Protein AF-I0W911-F1 (afdb_monomer)

Nearest PDB structures (foldseek):
  4gdn-assembly3_C  TM=7.488E-01  e=3.652E-03  Staphylococcus aureus subsp. aureus N315
  1ei5-assembly1_A  TM=7.527E-01  e=8.769E-03  Brucella anthropi
  4gdn-assembly4_D  TM=7.258E-01  e=1.399E-02  Staphylococcus aureus subsp. aureus N315
  4y7p-assembly2_A  TM=6.363E-01  e=1.108E-02  Bacillus cereus
  4gdn-assembly2_B  TM=7.085E-01  e=5.680E-02  Staphylococcus aureus subsp. aureus N315

Secondary structure (DSSP, 8-state):
--S-EE--SSS--TTPPPPEEEETTEEEEPPP--TTTTGGGT-EE--HHHHHHHHHHHHTTSSS-HHHHHHHT---B-TTS-B--B-SS-EEEE-SS-EEEEEEEEETTEEEEEEE--

Foldseek 3Di:
DPLKDFDDPPDDRPPDDFFWDADPNDIDGWDDDGSVVCVPVARIDDDPVVVVVVVVCLVVCVPHHPVVSCQQQDFDADPVGHTPCGGNQWRWDDDPVWTWTKDWHDDTRDIDIDIDTD

Structure (mmCIF, N/CA/C/O backbone):
data_AF-I0W911-F1
#
_entry.id   AF-I0W911-F1
#
loop_
_atom_site.group_PDB
_atom_site.id
_atom_site.type_symbol
_atom_site.label_atom_id
_atom_site.label_alt_id
_atom_site.label_comp_id
_atom_site.label_asym_id
_atom_site.label_entity_id
_atom_site.label_seq_id
_atom_site.pdbx_PDB_ins_code
_atom_site.Cartn_x
_atom_site.Cartn_y
_atom_site.Cartn_z
_atom_site.occupancy
_atom_site.B_iso_or_equiv
_atom_site.auth_seq_id
_atom_site.auth_comp_id
_atom_site.auth_asym_id
_atom_site.auth_atom_id
_atom_site.pdbx_PDB_model_num
ATOM 1 N N . MET A 1 1 ? -5.273 -13.267 -4.185 1.00 80.56 1 MET A N 1
ATOM 2 C CA . MET A 1 1 ? -4.165 -12.383 -4.581 1.00 80.56 1 MET A CA 1
ATOM 3 C C . MET A 1 1 ? -3.054 -13.247 -5.158 1.00 80.56 1 MET A C 1
ATOM 5 O O . MET A 1 1 ? -2.242 -13.764 -4.408 1.00 80.56 1 MET A O 1
ATOM 9 N N . THR A 1 2 ? -3.119 -13.558 -6.451 1.00 82.75 2 THR A N 1
ATOM 10 C CA . THR A 1 2 ? -2.249 -14.552 -7.116 1.00 82.75 2 THR A CA 1
ATOM 11 C C . THR A 1 2 ? -0.971 -13.938 -7.709 1.00 82.75 2 THR A C 1
ATOM 13 O O . THR A 1 2 ? 0.084 -14.559 -7.584 1.00 82.75 2 THR A O 1
ATOM 16 N N . PRO A 1 3 ? -1.001 -12.742 -8.335 1.00 90.62 3 PRO A N 1
ATOM 17 C CA . PRO A 1 3 ? 0.221 -12.057 -8.770 1.00 90.62 3 PRO A CA 1
ATOM 18 C C . PRO A 1 3 ? 0.990 -11.274 -7.682 1.00 90.62 3 PRO A C 1
ATOM 20 O O . PRO A 1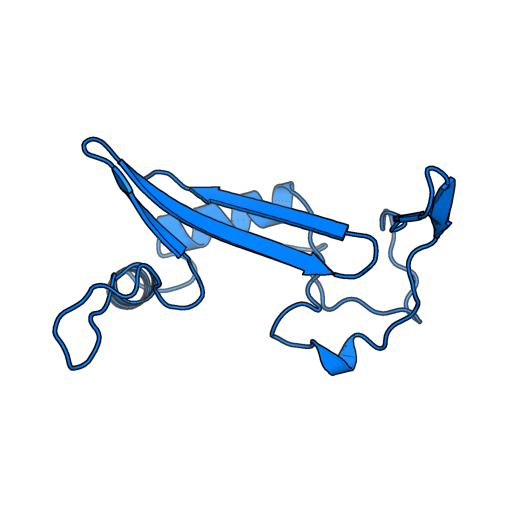 3 ? 2.070 -10.763 -7.988 1.00 90.62 3 PRO A O 1
ATOM 23 N N . SER A 1 4 ? 0.519 -11.181 -6.432 1.00 95.06 4 SER A N 1
ATOM 24 C CA . SER A 1 4 ? 1.259 -10.517 -5.338 1.00 95.06 4 SER A CA 1
ATOM 25 C C . SER A 1 4 ? 2.403 -11.369 -4.772 1.00 95.06 4 SER A C 1
ATOM 27 O O . SER A 1 4 ? 2.176 -12.487 -4.320 1.00 95.06 4 SER A O 1
ATOM 29 N N . ASN A 1 5 ? 3.636 -10.850 -4.771 1.00 93.75 5 ASN A N 1
ATOM 30 C CA . ASN A 1 5 ? 4.834 -11.573 -4.315 1.00 93.75 5 ASN A CA 1
ATOM 31 C C . ASN A 1 5 ? 5.937 -10.619 -3.823 1.00 93.75 5 ASN A C 1
ATOM 33 O O . ASN A 1 5 ? 5.951 -9.435 -4.166 1.00 93.75 5 ASN A O 1
ATOM 37 N N . TYR A 1 6 ? 6.935 -11.150 -3.107 1.00 93.19 6 TYR A N 1
ATOM 38 C CA . TYR A 1 6 ? 8.213 -10.452 -2.942 1.00 93.19 6 TYR A CA 1
ATOM 39 C C . TYR A 1 6 ? 8.919 -10.294 -4.293 1.00 93.19 6 TYR A C 1
ATOM 41 O O . TYR A 1 6 ? 9.059 -11.248 -5.066 1.00 93.19 6 TYR A O 1
ATOM 49 N N . ASN A 1 7 ? 9.381 -9.078 -4.574 1.00 92.12 7 ASN A N 1
ATOM 50 C CA . ASN A 1 7 ? 10.055 -8.748 -5.819 1.00 92.12 7 ASN A CA 1
ATOM 51 C C . ASN A 1 7 ? 11.436 -9.422 -5.894 1.00 92.12 7 ASN A C 1
ATOM 53 O O . ASN A 1 7 ? 12.099 -9.678 -4.890 1.00 92.12 7 ASN A O 1
ATOM 57 N N . SER A 1 8 ? 11.881 -9.715 -7.112 1.00 89.06 8 SER A N 1
ATOM 58 C CA . SER A 1 8 ? 13.137 -10.414 -7.372 1.00 89.06 8 SER A CA 1
ATOM 59 C C . SER A 1 8 ? 13.730 -9.965 -8.699 1.00 89.06 8 SER A C 1
ATOM 61 O O . SER A 1 8 ? 13.032 -9.905 -9.707 1.00 89.06 8 SER A O 1
ATOM 63 N N . HIS A 1 9 ? 15.032 -9.686 -8.720 1.00 86.56 9 HIS A N 1
ATOM 64 C CA . HIS A 1 9 ? 15.738 -9.384 -9.966 1.00 86.56 9 HIS A CA 1
ATOM 65 C C . HIS A 1 9 ? 16.025 -10.633 -10.808 1.00 86.56 9 HIS A C 1
ATOM 67 O O . HIS A 1 9 ? 16.092 -10.521 -12.026 1.00 86.56 9 HIS A O 1
ATOM 73 N N . SER A 1 10 ? 16.162 -11.807 -10.184 1.00 88.56 10 SER A N 1
ATOM 74 C CA . SER A 1 10 ? 16.519 -13.050 -10.878 1.00 88.56 10 SER A CA 1
ATOM 75 C C . SER A 1 10 ? 15.317 -13.786 -11.464 1.00 88.56 10 SER A C 1
ATOM 77 O O . SER A 1 10 ? 15.449 -14.469 -12.475 1.00 88.56 10 SER A O 1
ATOM 79 N N . LYS A 1 11 ? 14.133 -13.654 -10.855 1.00 91.25 11 LYS A N 1
ATOM 80 C CA . LYS A 1 11 ? 12.922 -14.313 -11.356 1.00 91.25 11 LYS A CA 1
ATOM 81 C C . LYS A 1 11 ? 12.358 -13.571 -12.568 1.00 91.25 11 LYS A C 1
ATOM 83 O O . LYS A 1 11 ? 12.177 -12.350 -12.542 1.00 91.25 11 LYS A O 1
ATOM 88 N N . VAL A 1 12 ? 12.011 -14.333 -13.604 1.00 92.62 12 VAL A N 1
ATOM 89 C CA . VAL A 1 12 ? 11.165 -13.856 -14.702 1.00 92.62 12 VAL A CA 1
ATOM 90 C C . VAL A 1 12 ? 9.729 -13.805 -14.193 1.00 92.62 12 VAL A C 1
ATOM 92 O O . VAL A 1 12 ? 9.197 -14.806 -13.721 1.00 92.62 12 VAL A O 1
ATOM 95 N N . ILE A 1 13 ? 9.110 -12.629 -14.265 1.00 92.88 13 ILE A N 1
ATOM 96 C CA . ILE A 1 13 ? 7.749 -12.402 -13.778 1.00 92.88 13 ILE A CA 1
ATOM 97 C C . ILE A 1 13 ? 6.917 -11.876 -14.940 1.00 92.88 13 ILE A C 1
ATOM 99 O O . ILE A 1 13 ? 7.208 -10.810 -15.487 1.00 92.88 13 ILE A O 1
ATOM 103 N N . LYS A 1 14 ? 5.896 -12.642 -15.330 1.00 93.19 14 LYS A N 1
ATOM 104 C CA . LYS A 1 14 ? 4.996 -12.285 -16.429 1.00 93.19 14 LYS A CA 1
ATOM 105 C C . LYS A 1 14 ? 4.299 -10.955 -16.121 1.00 93.19 14 LYS A C 1
ATOM 107 O O . LYS A 1 14 ? 3.860 -10.742 -14.996 1.00 93.19 14 LYS A O 1
ATOM 112 N N . ASN A 1 15 ? 4.194 -10.082 -17.125 1.00 93.75 15 ASN A N 1
ATOM 113 C CA . ASN A 1 15 ? 3.545 -8.766 -17.037 1.00 93.75 15 ASN A CA 1
ATOM 114 C C . ASN A 1 15 ? 4.151 -7.806 -15.992 1.00 93.75 15 ASN A C 1
ATOM 116 O O . ASN A 1 15 ? 3.504 -6.839 -15.593 1.00 93.75 15 ASN A O 1
ATOM 120 N N . ARG A 1 16 ? 5.391 -8.039 -15.542 1.00 94.31 16 ARG A N 1
ATOM 121 C CA . ARG A 1 16 ? 6.080 -7.105 -14.648 1.00 94.31 16 ARG A CA 1
ATOM 122 C C . ARG A 1 16 ? 6.453 -5.831 -15.402 1.00 94.31 16 ARG A C 1
ATOM 124 O O . ARG A 1 16 ? 7.218 -5.885 -16.361 1.00 94.31 16 ARG A O 1
ATOM 131 N N . ALA A 1 17 ? 5.972 -4.692 -14.913 1.00 95.19 17 ALA A N 1
ATOM 132 C CA . ALA A 1 17 ? 6.365 -3.386 -15.424 1.00 95.19 17 ALA A CA 1
ATOM 133 C C . ALA A 1 17 ? 7.867 -3.117 -15.214 1.00 95.19 17 ALA A C 1
ATOM 135 O O . ALA A 1 17 ? 8.459 -3.526 -14.209 1.00 95.19 17 ALA A O 1
ATOM 136 N N . SER A 1 18 ? 8.474 -2.391 -16.153 1.00 95.19 18 SER A N 1
ATOM 137 C CA . SER A 1 18 ? 9.827 -1.847 -16.012 1.00 95.19 18 SER A CA 1
ATOM 138 C C . SER A 1 18 ? 9.796 -0.561 -15.189 1.00 95.19 18 SER A C 1
ATOM 140 O O . SER A 1 18 ? 8.890 0.253 -15.336 1.00 95.19 18 SER A O 1
ATOM 142 N N . GLY A 1 19 ? 10.782 -0.385 -14.309 1.00 95.25 19 GLY A N 1
ATOM 143 C CA . GLY A 1 19 ? 10.900 0.813 -13.479 1.00 95.25 19 GLY A CA 1
ATOM 144 C C . GLY A 1 19 ? 11.835 1.839 -14.093 1.00 95.25 19 GLY A C 1
ATOM 145 O O . GLY A 1 19 ? 12.904 1.471 -14.587 1.00 95.25 19 GLY A O 1
ATOM 146 N N . TYR A 1 20 ? 11.486 3.117 -13.966 1.00 96.75 20 TYR A N 1
ATOM 147 C CA . TYR A 1 20 ? 12.238 4.224 -14.556 1.00 96.75 20 TYR A CA 1
ATOM 148 C C . TYR A 1 20 ? 12.467 5.374 -13.574 1.00 96.75 20 TYR A C 1
ATOM 150 O O . TYR A 1 20 ? 11.695 5.597 -12.644 1.00 96.75 20 TYR A O 1
ATOM 158 N N . GLN A 1 21 ? 13.543 6.119 -13.788 1.00 95.25 21 GLN A N 1
ATOM 159 C CA . GLN A 1 21 ? 13.879 7.320 -13.031 1.00 95.25 21 GLN A CA 1
ATOM 160 C C . GLN A 1 21 ? 14.166 8.470 -13.994 1.00 95.25 21 GLN A C 1
AT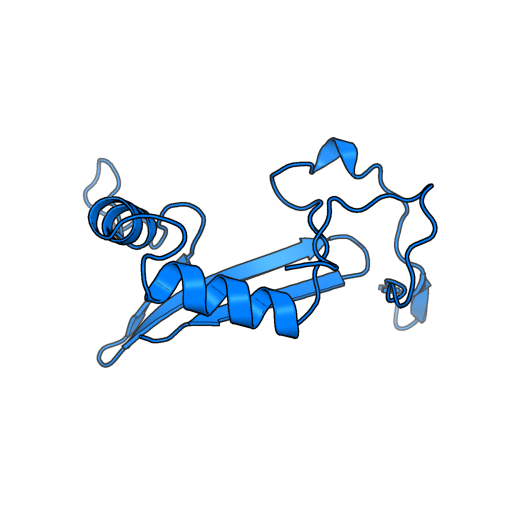OM 162 O O . GLN A 1 21 ? 14.777 8.267 -15.042 1.00 95.25 21 GLN A O 1
ATOM 167 N N . LEU A 1 22 ? 13.747 9.675 -13.621 1.00 94.12 22 LEU A N 1
ATOM 168 C CA . LEU A 1 22 ? 14.041 10.887 -14.373 1.00 94.12 22 LEU A CA 1
ATOM 169 C C . LEU A 1 22 ? 15.290 11.549 -13.779 1.00 94.12 22 LEU A C 1
ATOM 171 O O . LEU A 1 22 ? 15.328 11.837 -12.582 1.00 94.12 22 LEU A O 1
ATOM 175 N N . LYS A 1 23 ? 16.322 11.785 -14.592 1.00 93.25 23 LYS A N 1
ATOM 176 C CA . LYS A 1 23 ? 17.550 12.476 -14.172 1.00 93.25 23 LYS A CA 1
ATOM 177 C C . LYS A 1 23 ? 17.935 13.504 -15.223 1.00 93.25 23 LYS A C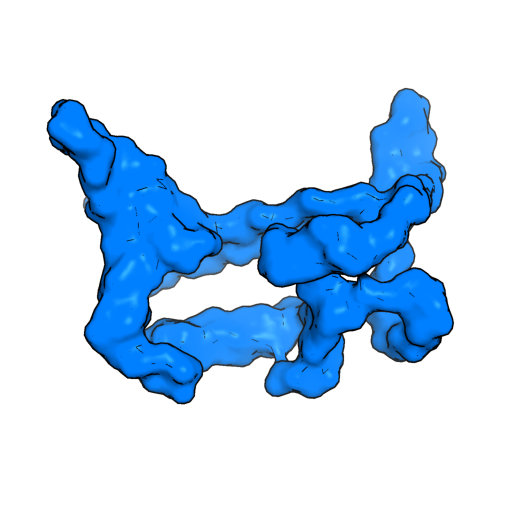 1
ATOM 179 O O . LYS A 1 23 ? 18.205 13.124 -16.354 1.00 93.25 23 LYS A O 1
ATOM 184 N N . LYS A 1 24 ? 18.011 14.785 -14.835 1.00 93.44 24 LYS A N 1
ATOM 185 C CA . LYS A 1 24 ? 18.300 15.898 -15.762 1.00 93.44 24 LYS A CA 1
ATOM 186 C C . LYS A 1 24 ? 17.422 15.817 -17.024 1.00 93.44 24 LYS A C 1
ATOM 188 O O . LYS A 1 24 ? 17.943 15.797 -18.130 1.00 93.44 24 LYS A O 1
ATOM 193 N N . GLU A 1 25 ? 16.114 15.643 -16.819 1.00 93.94 25 GLU A N 1
ATOM 194 C CA . GLU A 1 25 ? 15.098 15.508 -17.884 1.00 93.94 25 GLU A CA 1
ATOM 195 C C . GLU A 1 25 ? 15.230 14.264 -18.784 1.00 93.94 25 GLU A C 1
ATOM 197 O O . GLU A 1 25 ? 14.424 14.061 -19.685 1.00 93.94 25 GLU A O 1
ATOM 202 N N . GLN A 1 26 ? 16.181 13.368 -18.509 1.00 96.38 26 GLN A N 1
ATOM 203 C CA . GLN A 1 26 ? 16.332 12.111 -19.236 1.00 96.38 26 GLN A CA 1
ATOM 204 C C . GLN A 1 26 ? 15.667 10.958 -18.489 1.00 96.38 26 GLN A C 1
ATOM 206 O O . GLN A 1 26 ? 15.900 10.756 -17.291 1.00 96.38 26 GLN A O 1
ATOM 211 N N . LEU A 1 27 ? 14.857 10.179 -19.210 1.00 96.44 27 LEU A N 1
ATOM 212 C CA . LEU A 1 27 ? 14.255 8.953 -18.700 1.00 96.44 27 LEU A CA 1
ATOM 213 C C . LEU A 1 27 ? 15.283 7.818 -18.749 1.00 96.44 27 LEU A C 1
ATOM 215 O O . LEU A 1 27 ? 15.738 7.418 -19.818 1.00 96.44 27 LEU A O 1
ATOM 219 N N . LEU A 1 28 ? 15.641 7.290 -17.582 1.00 97.06 28 LEU A N 1
ATOM 220 C CA . LEU A 1 28 ? 16.621 6.220 -17.426 1.00 97.06 28 LEU A CA 1
ATOM 221 C C . LEU A 1 28 ? 15.969 4.994 -16.789 1.00 97.06 28 LEU A C 1
ATOM 223 O O . LEU A 1 28 ? 15.041 5.114 -15.987 1.00 97.06 28 LEU A O 1
ATOM 227 N N . ASN A 1 29 ? 16.508 3.807 -17.071 1.00 96.62 29 ASN A N 1
ATOM 228 C CA . ASN A 1 29 ? 16.162 2.613 -16.301 1.00 96.62 29 ASN A CA 1
ATOM 229 C C . ASN A 1 29 ? 16.458 2.835 -14.810 1.00 96.62 29 ASN A C 1
ATOM 231 O O . ASN A 1 29 ? 17.401 3.548 -14.435 1.00 96.62 29 ASN A O 1
ATOM 235 N N . ARG A 1 30 ? 15.645 2.216 -13.947 1.00 93.69 30 ARG A N 1
ATOM 236 C CA . ARG A 1 30 ? 15.841 2.285 -12.497 1.00 93.69 30 ARG A CA 1
ATOM 237 C C . ARG A 1 30 ? 17.223 1.790 -12.080 1.00 93.69 30 ARG A C 1
ATOM 239 O O . ARG A 1 30 ? 17.825 0.928 -12.720 1.00 93.69 30 ARG A O 1
ATOM 246 N N . ARG A 1 31 ? 17.677 2.268 -10.926 1.00 91.31 31 ARG A N 1
ATOM 247 C CA . ARG A 1 31 ? 18.864 1.725 -10.265 1.00 91.31 31 ARG A CA 1
ATOM 248 C C . ARG A 1 31 ? 18.622 0.282 -9.807 1.00 91.31 31 ARG A C 1
ATOM 250 O O . ARG A 1 31 ? 17.524 -0.057 -9.366 1.00 91.31 31 ARG A O 1
ATOM 257 N N . ILE A 1 32 ? 19.659 -0.549 -9.880 1.00 89.69 32 ILE A N 1
ATOM 258 C CA . ILE A 1 32 ? 19.632 -1.918 -9.351 1.00 89.69 32 ILE A CA 1
ATOM 259 C C . ILE A 1 32 ? 19.741 -1.872 -7.823 1.00 89.69 32 ILE A C 1
ATOM 261 O O . ILE A 1 32 ? 20.553 -1.122 -7.279 1.00 89.69 32 ILE A O 1
ATOM 265 N N . ILE A 1 33 ? 18.939 -2.696 -7.147 1.00 90.44 33 ILE A N 1
ATOM 266 C CA . ILE A 1 33 ? 18.988 -2.938 -5.697 1.00 90.44 33 ILE A CA 1
ATOM 267 C C . ILE A 1 33 ? 18.751 -4.410 -5.386 1.00 90.44 33 ILE A C 1
ATOM 269 O O . ILE A 1 33 ? 18.039 -5.093 -6.117 1.00 90.44 33 ILE A O 1
ATOM 273 N N . SER A 1 34 ? 19.269 -4.896 -4.262 1.00 91.94 34 SER A N 1
ATOM 274 C CA . SER A 1 34 ? 18.768 -6.155 -3.717 1.00 91.94 34 SER A CA 1
ATOM 275 C C . SER A 1 34 ? 17.448 -5.912 -2.988 1.00 91.94 34 SER A C 1
ATOM 277 O O . SER A 1 34 ? 17.394 -5.096 -2.070 1.00 91.94 34 SER A O 1
ATOM 279 N N . PHE A 1 35 ? 16.395 -6.645 -3.354 1.00 92.00 35 PHE A N 1
ATOM 280 C CA . PHE A 1 35 ? 15.104 -6.595 -2.655 1.00 92.00 35 PHE A CA 1
ATOM 281 C C . PHE A 1 35 ? 15.134 -7.265 -1.276 1.00 92.00 35 PHE A C 1
ATOM 283 O O . PHE A 1 35 ? 14.206 -7.085 -0.492 1.00 92.00 35 PHE A O 1
ATOM 290 N N . THR A 1 36 ? 16.221 -7.966 -0.944 1.00 92.25 36 THR A N 1
ATOM 291 C CA . THR A 1 36 ? 16.462 -8.471 0.414 1.00 92.25 36 THR A CA 1
ATOM 292 C C . THR A 1 36 ? 16.759 -7.354 1.413 1.00 92.25 36 THR A C 1
ATOM 294 O O . THR A 1 36 ? 16.624 -7.584 2.606 1.00 92.25 36 THR A O 1
ATOM 297 N N . LEU A 1 37 ? 17.159 -6.162 0.947 1.00 93.19 37 LEU A N 1
ATOM 298 C CA . LEU A 1 37 ? 17.427 -5.013 1.815 1.00 93.19 37 LEU A CA 1
ATOM 299 C C . LEU A 1 37 ? 16.131 -4.378 2.349 1.00 93.19 37 LEU A C 1
ATOM 301 O O . LEU A 1 37 ? 15.990 -4.300 3.564 1.00 93.19 37 LEU A O 1
ATOM 305 N N . PRO A 1 38 ? 15.167 -3.953 1.502 1.00 93.75 38 PRO A N 1
ATOM 306 C CA . PRO A 1 38 ? 13.891 -3.456 2.011 1.00 93.75 38 PRO A CA 1
ATOM 307 C C . PRO A 1 38 ? 13.019 -4.576 2.597 1.00 93.75 38 PRO A C 1
ATOM 309 O O . PRO A 1 38 ? 12.335 -4.360 3.588 1.00 93.75 38 PRO A O 1
ATOM 312 N N . TYR A 1 39 ? 13.033 -5.778 2.008 1.00 93.50 39 TYR A N 1
ATOM 313 C CA . TYR A 1 39 ? 12.222 -6.921 2.441 1.00 93.50 39 TYR A CA 1
ATOM 314 C C . TYR A 1 39 ? 10.781 -6.523 2.837 1.00 93.50 39 TYR A C 1
ATOM 316 O O . TYR A 1 39 ? 10.020 -6.049 1.990 1.00 93.50 39 TYR A O 1
ATOM 324 N N . ALA A 1 40 ? 10.400 -6.671 4.108 1.00 93.75 40 ALA A N 1
ATOM 325 C CA . ALA A 1 40 ? 9.055 -6.377 4.597 1.00 93.75 40 ALA A CA 1
ATOM 326 C C . ALA A 1 40 ? 8.645 -4.897 4.474 1.00 93.75 40 ALA A C 1
ATOM 328 O O . ALA A 1 40 ? 7.458 -4.625 4.345 1.00 93.75 40 ALA A O 1
ATOM 329 N N . SER A 1 41 ? 9.588 -3.947 4.458 1.00 94.19 41 SER A N 1
ATOM 330 C CA . SER A 1 41 ? 9.260 -2.514 4.419 1.00 94.19 41 SER A CA 1
ATOM 331 C C . SER A 1 41 ? 8.945 -1.980 3.019 1.00 94.19 41 SER A C 1
ATOM 333 O O . SER A 1 41 ? 8.414 -0.881 2.894 1.00 94.19 41 SER A O 1
ATOM 335 N N . GLY A 1 42 ? 9.266 -2.720 1.949 1.00 94.62 42 GLY A N 1
ATOM 336 C CA . GLY A 1 42 ? 9.080 -2.182 0.594 1.00 94.62 42 GLY A CA 1
ATOM 337 C C . GLY A 1 42 ? 9.473 -3.077 -0.579 1.00 94.62 42 GLY A C 1
ATOM 338 O O . GLY A 1 42 ? 9.657 -2.574 -1.686 1.00 94.62 42 GLY A O 1
ATOM 339 N N . ALA A 1 43 ? 9.645 -4.386 -0.377 1.00 95.50 43 ALA A N 1
ATOM 340 C CA . ALA A 1 43 ? 9.974 -5.313 -1.464 1.00 95.50 43 ALA A CA 1
ATOM 341 C C . ALA A 1 43 ? 8.751 -5.986 -2.100 1.00 95.50 43 ALA A C 1
ATOM 343 O O . ALA A 1 43 ? 8.924 -6.788 -3.018 1.00 95.50 43 ALA A O 1
ATOM 344 N N . LEU A 1 44 ? 7.535 -5.718 -1.623 1.00 95.75 44 LEU A N 1
ATOM 345 C CA . LEU A 1 44 ? 6.331 -6.312 -2.197 1.00 95.75 44 LEU A CA 1
ATOM 346 C C . LEU A 1 44 ? 6.043 -5.734 -3.585 1.00 95.75 44 LEU A C 1
ATOM 348 O O . LEU A 1 44 ? 6.237 -4.552 -3.861 1.00 95.75 44 LEU A O 1
ATOM 352 N N . MET A 1 45 ? 5.567 -6.601 -4.469 1.00 95.38 45 MET A N 1
ATOM 353 C CA . MET A 1 45 ? 5.077 -6.260 -5.794 1.00 95.38 45 MET A CA 1
ATOM 354 C C . MET A 1 45 ? 3.678 -6.847 -5.944 1.00 95.38 45 MET A C 1
ATOM 356 O O . MET A 1 45 ? 3.432 -7.985 -5.543 1.00 95.38 45 MET A O 1
ATOM 360 N N . SER A 1 46 ? 2.766 -6.071 -6.518 1.00 96.88 46 SER A N 1
ATOM 361 C CA . SER A 1 46 ? 1.360 -6.443 -6.650 1.00 96.88 46 SER A CA 1
ATOM 362 C C . SER A 1 46 ? 0.758 -5.875 -7.937 1.00 96.88 46 SER A C 1
ATOM 364 O O . SER A 1 46 ? 1.440 -5.212 -8.719 1.00 96.88 46 SER A O 1
ATOM 366 N N . THR A 1 47 ? -0.529 -6.141 -8.142 1.00 97.19 47 THR A N 1
ATOM 367 C CA . THR A 1 47 ? -1.367 -5.533 -9.184 1.00 97.19 47 THR A CA 1
ATOM 368 C C . THR A 1 47 ? -2.472 -4.711 -8.532 1.00 97.19 47 THR 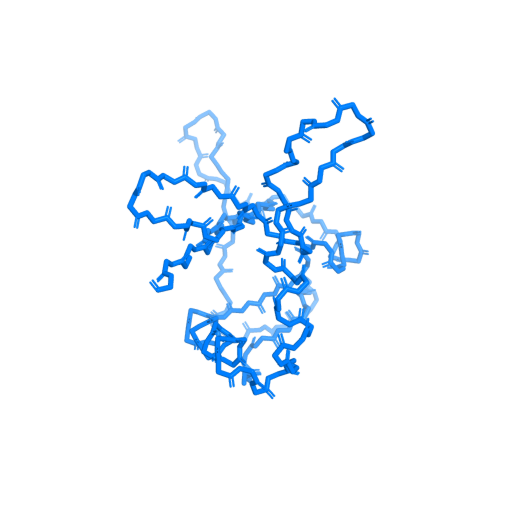A C 1
ATOM 370 O O . THR A 1 47 ? -2.813 -4.953 -7.374 1.00 97.19 47 THR A O 1
ATOM 373 N N . VAL A 1 48 ? -3.054 -3.761 -9.265 1.00 96.38 48 VAL A N 1
ATOM 374 C CA . VAL A 1 48 ? -4.167 -2.944 -8.751 1.00 96.38 48 VAL A CA 1
ATOM 375 C C . VAL A 1 48 ? -5.383 -3.797 -8.366 1.00 96.38 48 VAL A C 1
ATOM 377 O O . VAL A 1 48 ? -5.982 -3.553 -7.324 1.00 96.38 48 VAL A O 1
ATOM 380 N N . ASP A 1 49 ? -5.673 -4.865 -9.114 1.00 96.94 49 ASP A N 1
ATOM 381 C CA . ASP A 1 49 ? -6.778 -5.786 -8.812 1.00 96.94 49 ASP A CA 1
ATOM 382 C C . ASP A 1 49 ? -6.563 -6.546 -7.499 1.00 96.94 49 ASP A C 1
ATOM 384 O O . ASP A 1 49 ? -7.500 -6.768 -6.728 1.00 96.94 49 ASP A O 1
ATOM 388 N N . ASP A 1 50 ? -5.325 -6.962 -7.22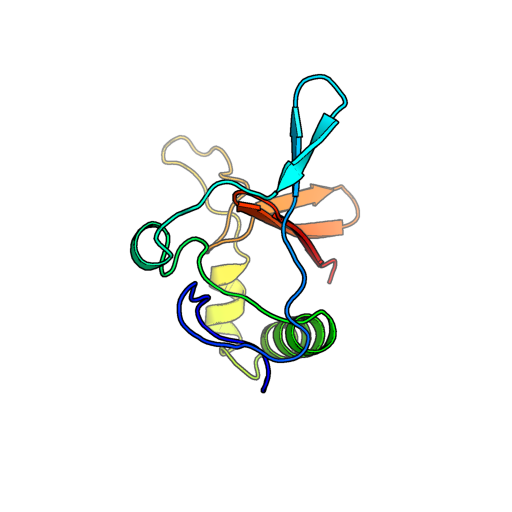5 1.00 97.62 50 ASP A N 1
ATOM 389 C CA . ASP A 1 50 ? -4.992 -7.610 -5.959 1.00 97.62 50 ASP A CA 1
ATOM 390 C C . ASP A 1 50 ? -4.953 -6.614 -4.798 1.00 97.62 50 ASP A C 1
ATOM 392 O O . ASP A 1 50 ? -5.384 -6.971 -3.704 1.00 97.62 50 ASP A O 1
ATOM 396 N N . MET A 1 51 ? -4.525 -5.367 -5.028 1.00 96.81 51 MET A N 1
ATOM 397 C CA . MET A 1 51 ? -4.625 -4.303 -4.021 1.00 96.81 51 MET A CA 1
ATOM 398 C C . MET A 1 51 ? -6.082 -3.956 -3.690 1.00 96.81 51 MET A C 1
ATOM 400 O O . MET A 1 51 ? -6.396 -3.709 -2.531 1.00 96.81 51 MET A O 1
ATOM 404 N N . TYR A 1 52 ? -6.993 -4.008 -4.663 1.00 95.75 52 TYR A N 1
ATOM 405 C CA . TYR A 1 52 ? -8.425 -3.834 -4.410 1.00 95.75 52 TYR A CA 1
ATOM 406 C C . TYR A 1 52 ? -9.001 -4.974 -3.556 1.00 95.75 52 TYR A C 1
ATOM 408 O O . TYR A 1 52 ? -9.740 -4.730 -2.603 1.00 95.75 52 TYR A O 1
ATOM 416 N N . LYS A 1 53 ? -8.634 -6.229 -3.849 1.00 96.62 53 LYS A N 1
ATOM 417 C CA . LYS A 1 53 ? -9.020 -7.381 -3.011 1.00 96.62 53 LYS A CA 1
ATOM 418 C C . LYS A 1 53 ? -8.456 -7.259 -1.597 1.00 96.62 53 LYS A C 1
ATOM 420 O O . LYS A 1 53 ? -9.175 -7.530 -0.644 1.00 96.62 53 LYS A O 1
ATOM 425 N N . TRP A 1 54 ? -7.199 -6.836 -1.476 1.00 96.19 54 TRP A N 1
ATOM 426 C CA . TRP A 1 54 ? -6.543 -6.578 -0.197 1.00 96.19 54 TRP A CA 1
ATOM 427 C C . TRP A 1 54 ? -7.289 -5.532 0.630 1.00 96.19 54 TRP A C 1
ATOM 429 O O . TRP A 1 54 ? -7.614 -5.792 1.785 1.00 96.19 54 TRP A O 1
ATOM 439 N N . GLN A 1 55 ? -7.623 -4.392 0.017 1.00 94.94 55 GLN A N 1
ATOM 440 C CA . GLN A 1 55 ? -8.380 -3.335 0.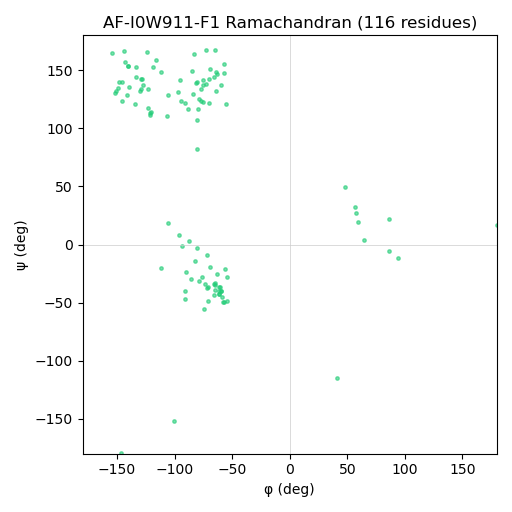679 1.00 94.94 55 GLN A CA 1
ATOM 441 C C . GLN A 1 55 ? -9.720 -3.865 1.197 1.00 94.94 55 GLN A C 1
ATOM 443 O O . GLN A 1 55 ? -10.014 -3.709 2.378 1.00 94.94 55 GLN A O 1
ATOM 448 N N . LYS A 1 56 ? -10.488 -4.567 0.350 1.00 95.12 56 LYS A N 1
ATOM 449 C CA . LYS A 1 56 ? -11.771 -5.161 0.759 1.00 95.12 56 LYS A CA 1
ATOM 450 C C . LYS A 1 56 ? -11.634 -6.170 1.895 1.00 95.12 56 LYS A C 1
ATOM 452 O O . LYS A 1 56 ? -12.462 -6.188 2.797 1.00 95.12 56 LYS A O 1
ATOM 457 N N . ALA A 1 57 ? -10.593 -6.998 1.868 1.00 95.94 57 ALA A N 1
ATOM 458 C CA . ALA A 1 57 ? -10.377 -8.003 2.901 1.00 95.94 57 ALA A CA 1
ATOM 459 C C . ALA A 1 57 ? -10.077 -7.373 4.273 1.00 95.94 57 ALA A C 1
ATOM 461 O O . ALA A 1 57 ? -10.494 -7.916 5.296 1.00 95.94 57 ALA A O 1
ATOM 462 N N . ILE A 1 58 ? -9.383 -6.229 4.310 1.00 94.31 58 ILE A N 1
ATOM 463 C CA . ILE A 1 58 ? -9.171 -5.477 5.554 1.00 94.31 58 ILE A CA 1
ATOM 464 C C . ILE A 1 58 ? -10.477 -4.822 6.017 1.00 94.31 58 ILE A C 1
ATOM 466 O O . ILE A 1 58 ? -10.849 -4.977 7.178 1.00 94.31 58 ILE A O 1
ATOM 470 N N . THR A 1 59 ? -11.191 -4.124 5.127 1.00 91.56 59 THR A N 1
ATOM 471 C CA . THR A 1 59 ? -12.416 -3.384 5.493 1.00 91.56 59 THR A CA 1
ATOM 472 C C . THR A 1 59 ? -13.540 -4.305 5.952 1.00 91.56 59 THR A C 1
ATOM 474 O O . THR A 1 59 ? -14.307 -3.940 6.834 1.00 91.56 59 THR A O 1
ATOM 477 N N . ASN A 1 60 ? -13.620 -5.510 5.387 1.00 94.94 60 ASN A N 1
ATOM 478 C CA . ASN A 1 60 ? -14.623 -6.511 5.747 1.00 94.94 60 ASN A CA 1
ATOM 479 C C . ASN A 1 60 ? -14.192 -7.408 6.918 1.00 94.94 60 ASN A C 1
ATOM 481 O O . ASN A 1 60 ? -14.908 -8.349 7.256 1.00 94.94 60 ASN A O 1
ATOM 485 N N . HIS A 1 61 ? -13.024 -7.157 7.518 1.00 95.56 61 HIS A N 1
ATOM 486 C CA . HIS A 1 61 ? -12.448 -7.978 8.587 1.00 95.56 61 HIS A CA 1
ATOM 487 C C . HIS A 1 61 ? -12.239 -9.458 8.206 1.00 95.56 61 HIS A C 1
ATOM 489 O O . HIS A 1 61 ? -12.263 -10.347 9.059 1.00 95.56 61 HIS A O 1
ATOM 495 N N . GLU A 1 62 ? -12.042 -9.737 6.916 1.00 96.19 62 GLU A N 1
ATOM 496 C CA . GLU A 1 62 ? -11.831 -11.091 6.386 1.00 96.19 62 GLU A CA 1
ATOM 497 C C . GLU A 1 62 ? -10.391 -11.565 6.610 1.00 96.19 62 GLU A C 1
ATOM 499 O O . GLU A 1 62 ? -10.137 -12.756 6.778 1.00 96.19 62 GLU A O 1
ATOM 504 N N . LEU A 1 63 ? -9.437 -10.629 6.605 1.00 93.56 63 LEU A N 1
ATOM 505 C CA . LEU A 1 63 ? -8.024 -10.927 6.824 1.00 93.56 63 LEU A CA 1
ATOM 506 C C . LEU A 1 63 ? -7.629 -10.845 8.303 1.00 93.56 63 LEU A C 1
ATOM 508 O O . LEU A 1 63 ? -6.906 -11.699 8.813 1.00 93.56 63 LEU A O 1
ATOM 512 N N . ILE A 1 64 ? -8.060 -9.776 8.965 1.00 94.81 64 ILE A N 1
ATOM 513 C CA . ILE A 1 64 ? -7.812 -9.503 10.377 1.00 94.81 64 ILE A CA 1
ATOM 514 C C . ILE A 1 64 ? -9.149 -9.194 11.032 1.00 94.81 64 ILE A C 1
ATOM 516 O O . ILE A 1 64 ? -10.004 -8.555 10.427 1.00 94.81 64 ILE A O 1
ATOM 520 N N . ASN A 1 65 ? -9.344 -9.653 12.267 1.00 96.44 65 ASN A N 1
ATOM 521 C CA . ASN A 1 65 ? -10.606 -9.434 12.965 1.00 96.44 65 ASN A CA 1
ATOM 522 C C . ASN A 1 65 ? -10.857 -7.938 13.241 1.00 96.44 65 ASN A C 1
ATOM 524 O O . ASN A 1 65 ? -9.958 -7.096 13.127 1.00 96.44 65 ASN A O 1
ATOM 528 N N . LYS A 1 66 ? -12.092 -7.614 13.634 1.00 96.00 66 LYS A N 1
ATOM 529 C CA . LYS A 1 66 ? -12.516 -6.236 13.902 1.00 96.00 66 LYS A CA 1
ATOM 530 C C . LYS A 1 66 ? -11.623 -5.527 14.928 1.00 96.00 66 LY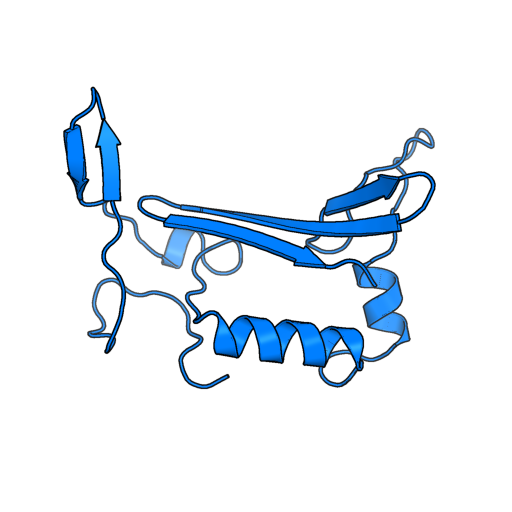S A C 1
ATOM 532 O O . LYS A 1 66 ? -11.120 -4.450 14.636 1.00 96.00 66 LYS A O 1
ATOM 537 N N . GLU A 1 67 ? -11.338 -6.170 16.060 1.00 96.94 67 GLU A N 1
ATOM 538 C CA . GLU A 1 67 ? -10.496 -5.599 17.127 1.00 96.94 67 GLU A CA 1
ATOM 539 C C . GLU A 1 67 ? -9.076 -5.251 16.639 1.00 96.94 67 GLU A C 1
ATOM 541 O O . GLU A 1 67 ? -8.508 -4.218 16.987 1.00 96.94 67 GLU A O 1
ATOM 546 N N . THR A 1 68 ? -8.482 -6.101 15.799 1.00 96.25 68 THR A N 1
ATOM 547 C CA . THR A 1 68 ? -7.158 -5.835 15.219 1.00 96.25 68 THR A CA 1
ATOM 548 C C . THR A 1 68 ? -7.234 -4.728 14.176 1.00 96.25 68 THR A C 1
ATOM 550 O O . THR A 1 68 ? -6.336 -3.894 14.110 1.00 96.25 68 THR A O 1
ATOM 553 N N . THR A 1 69 ? -8.311 -4.686 13.390 1.00 94.81 69 THR A N 1
ATOM 554 C CA . THR A 1 69 ? -8.537 -3.631 12.391 1.00 94.81 69 THR A CA 1
ATOM 555 C C . THR A 1 69 ? -8.634 -2.257 13.053 1.00 94.81 69 THR A C 1
ATOM 557 O O . THR A 1 69 ? -8.011 -1.309 12.584 1.00 94.81 69 THR A O 1
ATOM 560 N N . GLU A 1 70 ? -9.336 -2.159 14.183 1.00 94.06 70 GLU A N 1
ATOM 561 C CA . GLU A 1 70 ? -9.425 -0.929 14.979 1.00 94.06 70 GLU A CA 1
ATOM 562 C C . GLU A 1 70 ? -8.038 -0.460 15.438 1.00 94.06 70 GLU A C 1
ATOM 564 O O . GLU A 1 70 ? -7.695 0.706 15.250 1.00 94.06 70 GLU A O 1
ATOM 569 N N . LYS A 1 71 ? -7.188 -1.368 15.941 1.00 95.25 71 LYS A N 1
ATOM 570 C CA . LYS A 1 71 ? -5.802 -1.034 16.328 1.00 95.25 71 LYS A CA 1
ATOM 571 C C . LYS A 1 71 ? -4.972 -0.527 15.145 1.00 95.25 71 LYS A C 1
ATOM 573 O O . LYS A 1 71 ? -4.209 0.421 15.291 1.00 95.25 71 LYS A O 1
ATOM 578 N N . VAL A 1 72 ? -5.132 -1.130 13.965 1.00 95.00 72 VAL A N 1
ATOM 579 C CA . VAL A 1 72 ? -4.392 -0.733 12.755 1.00 95.00 72 VAL A CA 1
ATOM 580 C C . VAL A 1 72 ? -4.697 0.710 12.347 1.00 95.00 72 VAL A C 1
ATOM 582 O O . VAL A 1 72 ? -3.778 1.411 11.924 1.00 95.00 72 VAL A O 1
ATOM 585 N N . PHE A 1 73 ? -5.944 1.159 12.514 1.00 93.94 73 PHE A N 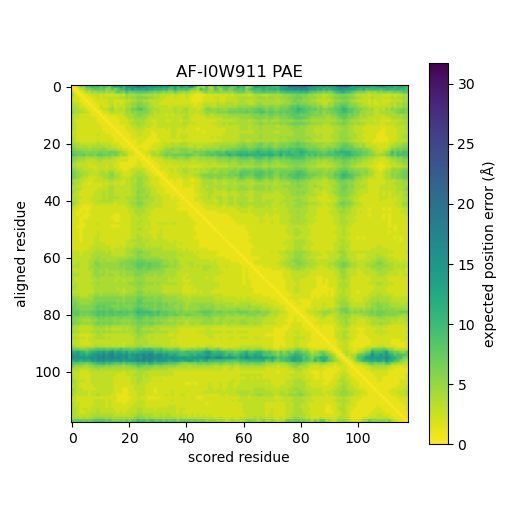1
ATOM 586 C CA . PHE A 1 73 ? -6.405 2.495 12.116 1.00 93.94 73 PHE A CA 1
ATOM 587 C C . PHE A 1 73 ? -6.626 3.459 13.291 1.00 93.94 73 PHE A C 1
ATOM 589 O O . PHE A 1 73 ? -7.307 4.469 13.143 1.00 93.94 73 PHE A O 1
ATOM 596 N N . THR A 1 74 ? -6.046 3.175 14.459 1.00 93.88 74 THR A N 1
ATOM 597 C CA . THR A 1 74 ? -6.086 4.090 15.606 1.00 93.88 74 THR A CA 1
ATOM 598 C C . THR A 1 74 ? -4.980 5.140 15.489 1.00 93.88 74 THR A C 1
ATOM 600 O O . THR A 1 74 ? -3.811 4.787 15.327 1.00 93.88 74 THR A O 1
ATOM 603 N N . ASN A 1 75 ? -5.331 6.425 15.627 1.00 93.69 75 ASN A N 1
ATOM 604 C CA . ASN A 1 75 ? -4.349 7.500 15.782 1.00 93.69 75 ASN A CA 1
ATOM 605 C C . ASN A 1 75 ? -3.880 7.548 17.240 1.00 93.69 75 ASN A C 1
ATOM 607 O O . ASN A 1 75 ? -4.628 7.925 18.144 1.00 93.69 75 ASN A O 1
ATOM 611 N N . TYR A 1 76 ? -2.649 7.106 17.474 1.00 93.31 76 TYR A N 1
ATOM 612 C CA . TYR A 1 76 ? -2.050 7.092 18.803 1.00 93.31 76 TYR A CA 1
ATOM 613 C C . TYR A 1 76 ? -1.449 8.457 19.158 1.00 93.31 76 TYR A C 1
ATOM 615 O O . TYR A 1 76 ? -1.207 9.298 18.295 1.00 93.31 76 TYR A O 1
ATOM 623 N N . THR A 1 77 ? -1.165 8.670 20.441 1.00 95.50 77 THR A N 1
ATOM 624 C CA . THR A 1 77 ? -0.538 9.899 20.936 1.00 95.50 77 THR A CA 1
ATOM 625 C C . THR A 1 77 ? 0.878 9.647 21.442 1.00 95.50 77 THR A C 1
ATOM 627 O O . THR A 1 77 ? 1.226 8.575 21.938 1.00 95.50 77 THR A O 1
ATOM 630 N N . THR A 1 78 ? 1.726 10.660 21.302 1.00 95.44 78 THR A N 1
ATOM 631 C CA . THR A 1 78 ? 3.060 10.695 21.912 1.00 95.44 78 THR A CA 1
ATOM 632 C C . THR A 1 78 ? 2.962 10.909 23.427 1.00 95.44 78 THR A C 1
ATOM 634 O O . THR A 1 78 ? 1.927 11.333 23.939 1.00 95.44 78 THR A O 1
ATOM 637 N N . SER A 1 79 ? 4.063 10.701 24.161 1.00 96.19 79 SER A N 1
ATOM 638 C CA . SER A 1 79 ? 4.125 10.930 25.619 1.00 96.19 79 SER A CA 1
ATOM 639 C C . SER A 1 79 ? 3.741 12.349 26.053 1.00 96.19 79 SER A C 1
ATOM 641 O O . SER A 1 79 ? 3.384 12.561 27.206 1.00 96.19 79 SER A O 1
ATOM 643 N N . ASN A 1 80 ? 3.817 13.314 25.134 1.00 95.88 80 ASN A N 1
ATOM 644 C CA . ASN A 1 80 ? 3.501 14.716 25.387 1.00 95.88 80 ASN A CA 1
ATOM 645 C C . ASN A 1 80 ? 2.058 15.075 24.979 1.00 95.88 80 ASN A C 1
ATOM 647 O O . ASN A 1 80 ? 1.709 16.249 24.967 1.00 95.88 80 ASN A O 1
ATOM 651 N N . GLY A 1 81 ? 1.233 14.085 24.618 1.00 95.62 81 GLY A N 1
ATOM 652 C CA . GLY A 1 81 ? -0.182 14.256 24.274 1.00 95.62 81 GLY A CA 1
ATOM 653 C C . GLY A 1 81 ? -0.470 14.612 22.812 1.00 95.62 81 GLY A C 1
ATOM 654 O O . GLY A 1 81 ? -1.634 14.634 22.427 1.00 95.62 81 GLY A O 1
ATOM 655 N N . ASN A 1 82 ? 0.552 14.847 21.982 1.00 95.25 82 ASN A N 1
ATOM 656 C CA . ASN A 1 82 ? 0.352 15.182 20.567 1.00 95.25 82 ASN A CA 1
ATOM 657 C C . ASN A 1 82 ? -0.035 13.939 19.745 1.00 95.25 82 ASN A C 1
ATOM 659 O O . ASN A 1 82 ? 0.565 12.882 19.989 1.00 95.25 82 ASN A O 1
ATOM 663 N N . PRO A 1 83 ? -0.955 14.055 18.768 1.00 93.12 83 PRO A N 1
ATOM 664 C CA . PRO A 1 83 ? -1.283 12.965 17.851 1.00 93.12 83 PRO A CA 1
ATOM 665 C C . PRO A 1 83 ? -0.072 12.589 16.986 1.00 93.12 83 PRO A C 1
ATOM 667 O O . PRO A 1 83 ? 0.790 13.423 16.701 1.00 93.12 83 PRO A O 1
ATOM 670 N N . ILE A 1 84 ? 0.021 11.309 16.623 1.00 94.62 84 ILE A N 1
ATOM 671 C CA . ILE A 1 84 ? 1.099 10.772 15.779 1.00 94.62 84 ILE A CA 1
ATOM 672 C C . ILE A 1 84 ? 0.719 10.848 14.290 1.00 94.62 84 ILE A C 1
ATOM 674 O O . ILE A 1 84 ? 1.603 10.855 13.434 1.00 94.62 84 ILE A O 1
ATOM 678 N N . ASP A 1 85 ? -0.580 10.893 13.986 1.00 94.62 85 ASP A N 1
ATOM 679 C CA . ASP A 1 85 ? -1.153 10.853 12.633 1.00 94.62 85 ASP A CA 1
ATOM 680 C C . ASP A 1 85 ? -0.710 9.601 11.857 1.00 94.62 85 ASP A C 1
ATOM 682 O O . ASP A 1 85 ? -0.523 9.59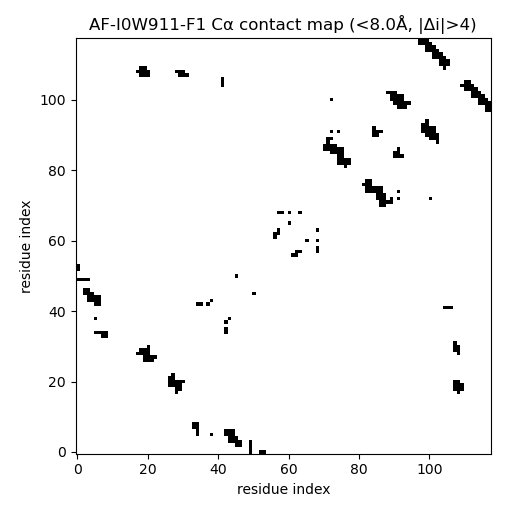1 10.635 1.00 94.62 85 ASP A O 1
ATOM 686 N N . TYR A 1 86 ? -0.515 8.512 12.609 1.00 95.69 86 TYR A N 1
ATOM 687 C CA . TYR A 1 86 ? -0.045 7.231 12.103 1.00 95.69 86 TYR A CA 1
ATOM 688 C C . TYR A 1 86 ? -0.570 6.068 12.955 1.00 95.69 86 TYR A C 1
ATOM 690 O O . TYR A 1 86 ? -0.468 6.080 14.185 1.00 95.69 86 TYR A O 1
ATOM 698 N N . GLY A 1 87 ? -1.104 5.052 12.281 1.00 95.25 87 GLY A N 1
ATOM 699 C CA . GLY A 1 87 ? -1.500 3.766 12.850 1.00 95.25 87 GLY A CA 1
ATOM 700 C C . GLY A 1 87 ? -0.458 2.679 12.578 1.00 95.25 87 GLY A C 1
ATOM 701 O O . GLY A 1 87 ? 0.730 2.943 12.392 1.00 95.25 87 GLY A O 1
ATOM 702 N N . TYR A 1 88 ? -0.874 1.416 12.507 1.00 95.56 88 TYR A N 1
ATOM 703 C CA . TYR A 1 88 ? 0.055 0.323 12.194 1.00 95.56 88 TYR A CA 1
ATOM 704 C C . TYR A 1 88 ? 0.312 0.218 10.690 1.00 95.56 88 TYR A C 1
ATOM 706 O O . TYR A 1 88 ? -0.279 -0.606 9.995 1.00 95.56 88 TYR A O 1
ATOM 714 N N . GLY A 1 89 ? 1.234 1.052 10.203 1.00 95.12 89 GLY A N 1
ATOM 715 C CA . GLY A 1 89 ? 1.656 1.069 8.800 1.00 95.12 89 GLY A CA 1
ATOM 716 C C . GLY A 1 89 ? 0.785 1.941 7.896 1.00 95.12 89 GLY A C 1
ATOM 717 O O . GLY A 1 89 ? 0.774 1.720 6.689 1.00 95.12 89 GLY A O 1
ATOM 718 N N . TRP A 1 90 ? 0.057 2.906 8.465 1.00 96.50 90 TRP A N 1
ATOM 719 C CA . TRP A 1 90 ? -0.846 3.810 7.749 1.00 96.50 90 TRP A CA 1
ATOM 720 C C . TRP A 1 90 ? -0.726 5.221 8.302 1.00 96.50 90 TRP A C 1
ATOM 722 O O . TRP A 1 90 ? -0.744 5.396 9.515 1.00 96.50 90 TRP A O 1
ATOM 732 N N . HIS A 1 91 ? -0.658 6.213 7.423 1.00 96.56 91 HIS A N 1
ATOM 733 C CA . HIS A 1 91 ? -0.939 7.593 7.784 1.00 96.56 91 HIS A CA 1
ATOM 734 C C . HIS A 1 91 ? -2.443 7.758 7.988 1.00 96.56 91 HIS A C 1
ATOM 736 O O . HIS A 1 91 ? -3.246 7.221 7.219 1.00 96.56 91 HIS A O 1
ATOM 742 N N . LEU A 1 92 ? -2.799 8.497 9.033 1.00 95.94 92 LEU A N 1
ATOM 743 C CA . LEU A 1 92 ? -4.173 8.800 9.401 1.00 95.94 92 LEU A CA 1
ATOM 744 C C . LEU A 1 92 ? -4.315 10.312 9.376 1.00 95.94 92 LEU A C 1
ATOM 746 O O . LEU A 1 92 ? -3.662 11.005 10.151 1.00 95.94 92 LEU A O 1
ATOM 750 N N . LYS A 1 93 ? -5.123 10.818 8.450 1.00 90.06 93 LYS A N 1
ATOM 751 C CA . LYS A 1 93 ? -5.342 12.250 8.300 1.00 90.06 93 LYS A CA 1
ATOM 752 C C . LYS A 1 93 ? -6.817 12.551 8.470 1.00 90.06 93 LYS A C 1
ATOM 754 O O . LYS A 1 93 ? -7.627 12.176 7.625 1.00 90.06 93 LYS A O 1
ATOM 759 N N . ASP A 1 94 ? -7.133 13.260 9.541 1.00 84.00 94 ASP A N 1
ATOM 760 C CA . ASP A 1 94 ? -8.479 13.754 9.779 1.00 84.00 94 ASP A CA 1
ATOM 761 C C . ASP A 1 94 ? -8.726 15.047 8.994 1.00 84.00 94 ASP A C 1
ATOM 763 O O . ASP A 1 94 ? -7.875 15.935 8.882 1.00 84.00 94 ASP A O 1
ATOM 767 N N . SER A 1 95 ? -9.921 15.129 8.430 1.00 82.06 95 SER A N 1
ATOM 768 C CA . SER A 1 95 ? -10.569 16.357 7.985 1.00 82.06 95 SER A CA 1
ATOM 769 C C . SER A 1 95 ? -11.928 16.445 8.671 1.00 82.06 95 SER A C 1
ATOM 771 O O . SER A 1 95 ? -12.405 15.435 9.186 1.00 82.06 95 SER A O 1
ATOM 773 N N . ASP A 1 96 ? -12.564 17.616 8.646 1.00 78.81 96 ASP A N 1
ATOM 774 C CA . ASP A 1 96 ? -13.844 17.835 9.334 1.00 78.81 96 ASP A CA 1
ATOM 775 C C . ASP A 1 96 ? -14.933 16.812 8.942 1.00 78.81 96 ASP A C 1
ATOM 777 O O . ASP A 1 96 ? -15.785 16.480 9.765 1.00 78.81 96 ASP A O 1
ATOM 781 N N . ASP A 1 97 ? -14.861 16.261 7.724 1.00 86.69 97 ASP A N 1
ATOM 782 C CA . ASP A 1 97 ? -15.872 15.354 7.169 1.00 86.69 97 ASP A CA 1
ATOM 783 C C . ASP A 1 97 ? -15.395 13.899 6.984 1.00 86.69 97 ASP A C 1
ATOM 785 O O . ASP A 1 97 ? -16.221 12.992 6.862 1.00 86.69 97 ASP A O 1
ATOM 789 N N . TYR A 1 98 ? -14.079 13.652 6.937 1.00 88.31 98 TYR A N 1
ATOM 790 C CA . TYR A 1 98 ? -13.521 12.353 6.536 1.00 88.31 98 TYR A CA 1
ATOM 791 C C . TYR A 1 98 ? -12.200 12.012 7.229 1.00 88.31 98 TYR A C 1
ATOM 793 O O . TYR A 1 98 ? -11.294 12.847 7.297 1.00 88.31 98 TYR A O 1
ATOM 801 N N . LEU A 1 99 ? -12.058 10.738 7.613 1.00 89.94 99 LEU A N 1
ATOM 802 C CA . LEU A 1 99 ? -10.779 10.115 7.955 1.00 89.94 99 LEU A CA 1
ATOM 803 C C . LEU A 1 99 ? -10.143 9.533 6.686 1.00 89.94 99 LEU A C 1
ATOM 805 O O . LEU A 1 99 ? -10.671 8.597 6.080 1.00 89.94 99 LEU A O 1
ATOM 809 N N . PHE A 1 100 ? -8.982 10.055 6.308 1.00 94.81 100 PHE A N 1
ATOM 810 C CA . PHE A 1 100 ? -8.163 9.510 5.232 1.00 94.81 100 PHE A CA 1
ATOM 811 C C . PHE A 1 100 ? -7.169 8.499 5.805 1.00 94.81 100 PHE A C 1
ATOM 813 O O . PHE A 1 100 ? -6.339 8.835 6.652 1.00 94.81 100 PHE A O 1
ATOM 820 N N . ILE A 1 101 ? -7.234 7.265 5.307 1.00 95.69 101 ILE A N 1
ATOM 821 C CA . ILE A 1 101 ? -6.304 6.183 5.635 1.00 95.69 101 ILE A CA 1
ATOM 822 C C . ILE A 1 101 ? -5.410 5.970 4.421 1.00 95.69 101 ILE A C 1
ATOM 824 O O . ILE A 1 101 ? -5.873 5.505 3.376 1.00 95.69 101 ILE A O 1
ATOM 828 N N . GLU A 1 102 ? -4.129 6.312 4.534 1.00 96.25 102 GLU A N 1
ATOM 829 C CA . GLU A 1 102 ? -3.243 6.311 3.374 1.00 96.25 102 GLU A CA 1
ATOM 830 C C . GLU A 1 102 ? -1.840 5.789 3.657 1.00 96.25 102 GLU A C 1
ATOM 832 O O . GLU A 1 102 ? -1.326 5.849 4.771 1.00 96.25 102 GLU A O 1
ATOM 837 N N . HIS A 1 103 ? -1.190 5.253 2.628 1.00 97.25 103 HIS A N 1
ATOM 838 C CA . HIS A 1 103 ? 0.235 4.971 2.701 1.00 97.25 103 HIS A CA 1
ATOM 839 C C . HIS A 1 103 ? 0.894 5.031 1.324 1.00 97.25 103 HIS A C 1
ATOM 841 O O . HIS A 1 103 ? 0.461 4.401 0.351 1.00 97.25 103 HIS A O 1
ATOM 847 N N . GLY A 1 104 ? 1.996 5.776 1.261 1.00 97.31 104 GLY A N 1
ATOM 848 C CA . GLY A 1 104 ? 2.827 5.893 0.073 1.00 97.31 104 GLY A CA 1
ATOM 849 C C . GLY A 1 104 ? 3.848 4.764 -0.032 1.00 97.31 104 GLY A C 1
ATOM 850 O O . GLY A 1 104 ? 4.358 4.253 0.962 1.00 97.31 104 GLY A O 1
ATOM 851 N N . GLY A 1 105 ? 4.192 4.394 -1.259 1.00 97.12 105 GLY A N 1
ATOM 852 C CA . GLY A 1 105 ? 5.310 3.507 -1.562 1.00 97.12 105 GLY A CA 1
ATOM 853 C C . GLY A 1 105 ? 6.272 4.200 -2.515 1.00 97.12 105 GLY A C 1
ATOM 854 O O . GLY A 1 105 ? 5.854 4.797 -3.508 1.00 97.12 105 GLY A O 1
ATOM 855 N N . SER A 1 106 ? 7.571 4.130 -2.234 1.00 95.69 106 SER A N 1
ATOM 856 C CA . SER A 1 106 ? 8.588 4.678 -3.127 1.00 95.69 106 SER A CA 1
ATOM 857 C C . SER A 1 106 ? 9.840 3.820 -3.090 1.00 95.69 106 SER A C 1
ATOM 859 O O . SER A 1 106 ? 10.459 3.630 -2.048 1.00 95.69 106 SER A O 1
ATOM 861 N N . ILE A 1 107 ? 10.243 3.345 -4.261 1.00 94.75 107 ILE A N 1
ATOM 862 C CA . ILE A 1 107 ? 11.508 2.648 -4.466 1.00 94.75 107 ILE A CA 1
ATOM 863 C C . ILE A 1 107 ? 12.054 3.030 -5.839 1.00 94.75 107 ILE A C 1
ATOM 865 O O . ILE A 1 107 ? 11.347 3.621 -6.656 1.00 94.75 107 ILE A O 1
ATOM 869 N N . PHE A 1 108 ? 13.320 2.734 -6.128 1.00 94.19 108 PHE A N 1
ATOM 870 C CA . PHE A 1 108 ? 13.886 3.103 -7.423 1.00 94.19 108 PHE A CA 1
ATOM 871 C C . PHE A 1 108 ? 13.042 2.542 -8.571 1.00 94.19 108 PHE A C 1
ATOM 873 O O . PHE A 1 108 ? 12.852 1.330 -8.697 1.00 94.19 108 PHE A O 1
ATOM 880 N N . GLY A 1 109 ? 12.549 3.440 -9.420 1.00 95.19 109 GLY A N 1
ATOM 881 C CA . GLY A 1 109 ? 11.739 3.083 -10.574 1.00 95.19 109 GLY A CA 1
ATOM 882 C C . GLY A 1 109 ? 10.228 3.101 -10.374 1.00 95.19 109 GLY A C 1
ATOM 883 O O . GLY A 1 109 ? 9.524 2.976 -11.370 1.00 95.19 109 GLY A O 1
ATOM 884 N N . PHE A 1 110 ? 9.731 3.197 -9.136 1.00 95.94 110 PHE A N 1
ATOM 885 C CA . PHE A 1 110 ? 8.318 2.970 -8.826 1.00 95.94 110 PHE A CA 1
ATOM 886 C C . PHE A 1 110 ? 7.825 3.873 -7.696 1.00 95.94 110 PHE A C 1
ATOM 888 O O . PHE A 1 110 ? 8.501 4.061 -6.683 1.00 95.94 110 PHE A O 1
ATOM 895 N N . LYS A 1 111 ? 6.606 4.383 -7.863 1.00 96.69 111 LYS A N 1
ATOM 896 C CA . LYS A 1 111 ? 5.847 5.095 -6.837 1.00 96.69 111 LYS A CA 1
ATOM 897 C C . LYS A 1 111 ? 4.421 4.558 -6.815 1.00 96.69 111 LYS A C 1
ATOM 899 O O . LYS A 1 111 ? 3.876 4.231 -7.867 1.00 96.69 111 LYS A O 1
ATOM 904 N N . SER A 1 112 ? 3.837 4.480 -5.631 1.00 97.31 112 SER A N 1
ATOM 905 C CA . SER A 1 112 ? 2.443 4.097 -5.423 1.00 97.31 112 SER A CA 1
ATOM 906 C C . SER A 1 112 ? 1.842 4.903 -4.280 1.00 97.31 112 SER A C 1
ATOM 908 O O . SER A 1 112 ? 2.564 5.376 -3.402 1.00 97.31 112 SER A O 1
ATOM 910 N N . MET A 1 113 ? 0.521 5.026 -4.281 1.00 97.06 113 MET A N 1
ATOM 911 C CA . MET A 1 113 ? -0.243 5.579 -3.173 1.00 97.06 113 MET A CA 1
ATOM 912 C C . MET A 1 113 ? -1.524 4.765 -3.027 1.00 97.06 113 MET A C 1
ATOM 914 O O . MET A 1 113 ? -2.219 4.546 -4.019 1.00 97.06 113 MET A O 1
ATOM 918 N N . GLY A 1 114 ? -1.798 4.290 -1.817 1.00 96.12 114 GLY A N 1
ATOM 919 C CA . GLY A 1 114 ? -3.105 3.766 -1.441 1.00 96.12 114 GLY A CA 1
ATOM 920 C C . GLY A 1 114 ? -3.794 4.787 -0.553 1.00 96.12 114 GLY A C 1
ATOM 921 O O . GLY A 1 114 ? -3.179 5.233 0.409 1.00 96.12 114 GLY A O 1
ATOM 922 N N . VAL A 1 115 ? -5.030 5.146 -0.887 1.00 95.31 115 VAL A N 1
ATOM 923 C CA . VAL A 1 115 ? -5.891 6.010 -0.073 1.00 95.31 115 VAL A CA 1
ATOM 924 C C . VAL A 1 115 ? -7.236 5.315 0.059 1.00 95.31 115 VAL A C 1
ATOM 926 O O . VAL A 1 115 ? -7.792 4.847 -0.938 1.00 95.31 115 VAL A O 1
ATOM 929 N N . TYR A 1 116 ? -7.747 5.246 1.280 1.00 93.88 116 TYR A N 1
ATOM 930 C CA . TYR A 1 116 ? -9.073 4.749 1.594 1.00 93.88 116 TYR A CA 1
ATOM 931 C C . TYR A 1 116 ? -9.800 5.765 2.470 1.00 93.88 116 TYR A C 1
ATOM 933 O O . TYR A 1 116 ? -9.234 6.289 3.428 1.00 93.88 116 TYR A O 1
ATOM 941 N N . ILE A 1 117 ? -11.050 6.028 2.112 1.00 92.88 117 ILE A N 1
ATOM 942 C CA . ILE A 1 117 ? -11.976 6.868 2.863 1.00 92.88 117 ILE A CA 1
ATOM 943 C C . ILE A 1 117 ? -13.169 5.951 3.163 1.00 92.88 117 ILE A C 1
ATOM 945 O O . ILE A 1 117 ? -13.794 5.498 2.197 1.00 92.88 117 ILE A O 1
ATOM 949 N N . PRO A 1 118 ? -13.389 5.571 4.435 1.00 86.81 118 PRO A N 1
ATOM 950 C CA . PRO A 1 118 ? -14.460 4.660 4.832 1.00 86.81 118 PRO A CA 1
ATOM 951 C C . PRO A 1 118 ? -15.872 5.132 4.481 1.00 86.81 118 PRO A C 1
ATOM 953 O O . PRO A 1 118 ? -16.103 6.361 4.431 1.00 86.81 118 PRO A O 1
#

Mean predicted aligned error: 3.77 Å

Organism: NCBI:txid946077

Sequence (118 aa):
MTPSNYNSHSKVIKNRASGYQLKKEQLLNRRIISFTLPYASGALMSTVDDMYKWQKAITNHELINKETTEKVFTNYTTSNGNPIDYGYGWHLKDSDDYLFIEHGGSIFGFKSMGVYIP

Solvent-accessible surface area (backbone atoms only — not comparable to full-atom values): 7257 Å² total; per-residue (Å²): 111,84,80,52,43,77,50,59,92,85,60,88,60,88,90,64,79,86,39,48,39,78,54,96,90,38,84,38,76,35,69,90,76,68,43,80,73,50,35,95,82,67,18,71,39,68,47,72,71,40,51,51,51,50,52,51,29,52,76,69,34,71,76,43,50,63,74,59,48,51,56,35,71,37,71,44,62,46,101,84,68,46,75,62,44,34,32,71,83,30,39,44,47,79,52,101,90,47,59,39,43,30,44,76,45,78,53,76,26,49,75,50,76,49,78,45,69,130

InterPro domains:
  IPR001466 Beta-lactamase-related [PF00144] (5-118)
  IPR012338 Beta-lactamase/transpeptidase-like [G3DSA:3.40.710.10] (1-118)
  IPR012338 Beta-lactamase/transpeptidase-like [SSF56601] (5-118)

Radius of gyration: 17.12 Å; Cα contacts (8 Å, |Δi|>4): 159; chains: 1; bounding box: 36×32×45 Å

pLDDT: mean 93.85, std 3.48, range [78.81, 97.62]